Protein AF-A0A8E0RDF6-F1 (afdb_monomer_lite)

Structure (mmCIF, N/CA/C/O backbone):
data_AF-A0A8E0RDF6-F1
#
_entry.id   AF-A0A8E0RDF6-F1
#
loop_
_atom_site.group_PDB
_atom_site.id
_atom_site.type_symbol
_atom_site.label_atom_id
_atom_site.label_alt_id
_atom_site.label_comp_id
_atom_site.label_asym_id
_atom_site.label_entity_id
_atom_site.label_seq_id
_atom_site.pdbx_PDB_ins_code
_atom_site.Cartn_x
_atom_site.Cartn_y
_atom_site.Cartn_z
_atom_site.occupancy
_atom_site.B_iso_or_equiv
_atom_site.auth_seq_id
_atom_site.auth_comp_id
_atom_site.auth_asym_id
_atom_site.auth_atom_id
_atom_site.pdbx_PDB_model_num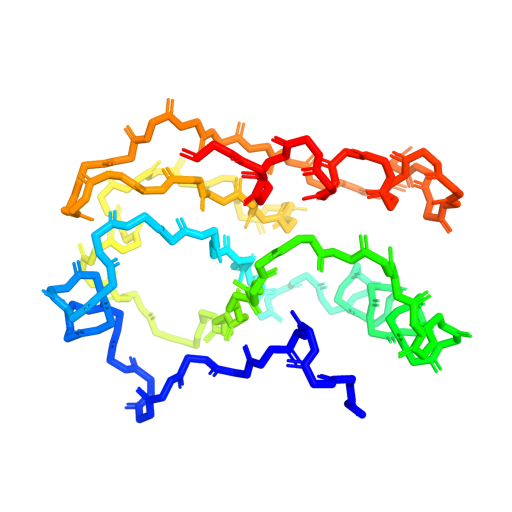
ATOM 1 N N . MET A 1 1 ? 14.635 -2.673 6.338 1.00 48.81 1 MET A N 1
ATOM 2 C CA . MET A 1 1 ? 13.238 -2.327 6.676 1.00 48.81 1 MET A CA 1
ATOM 3 C C . MET A 1 1 ? 13.249 -1.168 7.645 1.00 48.81 1 MET A C 1
ATOM 5 O O . MET A 1 1 ? 14.072 -1.165 8.551 1.00 48.81 1 MET A O 1
ATOM 9 N N . THR A 1 2 ? 12.404 -0.175 7.401 1.00 61.56 2 THR A N 1
ATOM 10 C CA . THR A 1 2 ? 12.228 0.977 8.289 1.00 61.56 2 THR A CA 1
ATOM 11 C C . THR A 1 2 ? 11.075 0.660 9.235 1.00 61.56 2 THR A C 1
ATOM 13 O O . THR A 1 2 ? 10.134 -0.020 8.831 1.00 61.56 2 THR A O 1
ATOM 16 N N . ASP A 1 3 ? 11.085 1.167 10.467 1.00 71.00 3 ASP A N 1
ATOM 17 C CA . ASP A 1 3 ? 9.962 0.947 11.399 1.00 71.00 3 ASP A CA 1
ATOM 18 C C . ASP A 1 3 ? 8.630 1.529 10.876 1.00 71.00 3 ASP A C 1
ATOM 20 O O . ASP A 1 3 ? 7.554 1.199 11.374 1.00 71.00 3 ASP A O 1
ATOM 24 N N . GLN A 1 4 ? 8.701 2.383 9.849 1.00 85.56 4 GLN A N 1
ATOM 25 C CA . GLN A 1 4 ? 7.579 3.097 9.247 1.00 85.56 4 GLN A CA 1
ATOM 26 C C . GLN A 1 4 ? 6.896 2.327 8.111 1.00 85.56 4 GLN A C 1
ATOM 28 O O . GLN A 1 4 ? 5.762 2.657 7.770 1.00 85.56 4 GLN A O 1
ATOM 33 N N . ILE A 1 5 ? 7.562 1.329 7.523 1.00 89.38 5 ILE A N 1
ATOM 34 C CA . ILE A 1 5 ? 6.990 0.462 6.490 1.00 89.38 5 ILE A CA 1
ATOM 35 C C . ILE A 1 5 ? 7.163 -0.985 6.926 1.00 89.38 5 ILE A C 1
ATOM 37 O O . ILE A 1 5 ? 8.271 -1.521 6.917 1.00 89.38 5 ILE A O 1
ATOM 41 N N . GLN A 1 6 ? 6.051 -1.615 7.289 1.00 91.44 6 GLN A N 1
ATOM 42 C CA . GLN A 1 6 ? 6.038 -2.958 7.857 1.00 91.44 6 GLN A CA 1
ATOM 43 C C . GLN A 1 6 ? 5.234 -3.918 6.980 1.00 91.44 6 GLN A C 1
ATOM 45 O O . GLN A 1 6 ? 4.267 -3.501 6.345 1.00 91.44 6 GLN A O 1
ATOM 50 N N . PRO A 1 7 ? 5.587 -5.210 6.930 1.00 92.38 7 PRO A N 1
ATOM 51 C CA . PRO A 1 7 ? 4.715 -6.199 6.311 1.00 92.38 7 PRO A CA 1
ATOM 52 C C . PRO A 1 7 ? 3.381 -6.287 7.068 1.00 92.38 7 PRO A C 1
ATOM 54 O O . PRO A 1 7 ? 3.327 -6.041 8.276 1.00 92.38 7 PRO A O 1
ATOM 57 N N . VAL A 1 8 ? 2.300 -6.660 6.376 1.00 92.94 8 VAL A N 1
ATOM 58 C CA . VAL A 1 8 ? 1.034 -7.001 7.044 1.00 92.94 8 VAL A CA 1
ATOM 59 C C . VAL A 1 8 ? 1.284 -8.134 8.051 1.00 92.94 8 VAL A C 1
ATOM 61 O O . VAL A 1 8 ? 1.776 -9.195 7.654 1.00 92.94 8 VAL A O 1
ATOM 64 N N . PRO A 1 9 ? 0.936 -7.955 9.340 1.00 91.06 9 PRO A N 1
ATOM 65 C CA . PRO A 1 9 ? 1.128 -8.989 10.350 1.00 91.06 9 PRO A CA 1
ATOM 66 C C . PRO A 1 9 ? 0.366 -10.267 9.997 1.00 91.06 9 PRO A C 1
ATOM 68 O O . PRO A 1 9 ? -0.834 -10.219 9.729 1.00 91.06 9 PRO A O 1
ATOM 71 N N . ASN A 1 10 ? 1.059 -11.409 10.015 1.00 89.81 10 ASN A N 1
ATOM 72 C CA . ASN A 1 10 ? 0.504 -12.729 9.681 1.00 89.81 10 ASN A CA 1
ATOM 73 C C . ASN A 1 10 ? -0.192 -12.802 8.308 1.00 89.81 10 ASN A C 1
ATOM 75 O O . ASN A 1 10 ? -1.011 -13.691 8.101 1.00 89.81 10 ASN A O 1
ATOM 79 N N . GLU A 1 11 ? 0.085 -11.852 7.405 1.00 88.12 11 GLU A N 1
ATOM 80 C CA . GLU A 1 11 ? -0.610 -11.707 6.118 1.00 88.12 11 GLU A CA 1
ATOM 81 C C . GLU A 1 11 ? -2.143 -11.521 6.242 1.00 88.12 11 GLU A C 1
ATOM 83 O O . GLU A 1 11 ? -2.869 -11.634 5.256 1.00 88.12 11 GLU A O 1
ATOM 88 N N . ASP A 1 12 ? -2.652 -11.176 7.433 1.00 90.81 12 ASP A N 1
ATOM 89 C CA . ASP A 1 12 ? -4.086 -11.040 7.708 1.00 90.81 12 ASP A CA 1
ATOM 90 C C . ASP A 1 12 ? -4.543 -9.577 7.621 1.00 90.81 12 ASP A C 1
ATOM 92 O O . ASP A 1 12 ? -4.586 -8.827 8.603 1.00 90.81 12 ASP A O 1
ATOM 96 N N . ILE A 1 13 ? -4.926 -9.169 6.409 1.00 92.19 13 ILE A N 1
ATOM 97 C CA . ILE A 1 13 ? -5.449 -7.822 6.145 1.00 92.19 13 ILE A CA 1
ATOM 98 C C . ILE A 1 13 ? -6.725 -7.566 6.949 1.00 92.19 13 ILE A C 1
ATOM 100 O O . ILE A 1 13 ? -6.925 -6.466 7.459 1.00 92.19 13 ILE A O 1
ATOM 104 N N . LYS A 1 14 ? -7.601 -8.564 7.097 1.00 91.88 14 LYS A N 1
ATOM 105 C CA . LYS A 1 14 ? -8.878 -8.374 7.791 1.00 91.88 14 LYS A CA 1
ATOM 106 C C . LYS A 1 14 ? -8.649 -8.057 9.268 1.00 91.88 14 LYS A C 1
ATOM 108 O O . LYS A 1 14 ? -9.273 -7.134 9.791 1.00 91.88 14 LYS A O 1
ATOM 113 N N . GLN A 1 15 ? -7.758 -8.794 9.925 1.00 93.25 15 GLN A N 1
ATOM 114 C CA . GLN A 1 15 ? -7.403 -8.552 11.320 1.00 93.25 15 GLN A CA 1
ATOM 115 C C . GLN A 1 15 ? -6.661 -7.222 11.493 1.00 93.25 15 GLN A C 1
ATOM 117 O O . GLN A 1 15 ? -6.916 -6.497 12.459 1.00 93.25 15 GLN A O 1
ATOM 122 N N . LEU A 1 16 ? -5.787 -6.864 10.547 1.00 94.00 16 LEU A N 1
ATOM 123 C CA . LEU A 1 16 ? -5.118 -5.565 10.546 1.00 94.00 16 LEU A CA 1
ATOM 124 C C . LEU A 1 16 ? -6.144 -4.425 10.517 1.00 94.00 16 LEU A C 1
ATOM 126 O O . LEU A 1 16 ? -6.136 -3.582 11.405 1.00 94.00 16 LEU A O 1
ATOM 130 N N . LEU A 1 17 ? -7.082 -4.451 9.569 1.00 93.25 17 LEU A N 1
ATOM 131 C CA . LEU A 1 17 ? -8.116 -3.420 9.430 1.00 93.25 17 LEU A CA 1
ATOM 132 C C . LEU A 1 17 ? -9.093 -3.369 10.617 1.00 93.25 17 LEU A C 1
ATOM 134 O O . LEU A 1 17 ? -9.674 -2.324 10.902 1.00 93.25 17 LEU A O 1
ATOM 138 N N . ALA A 1 18 ? -9.288 -4.488 11.321 1.00 92.00 18 ALA A N 1
ATOM 139 C CA . ALA A 1 18 ? -10.106 -4.536 12.532 1.00 92.00 18 ALA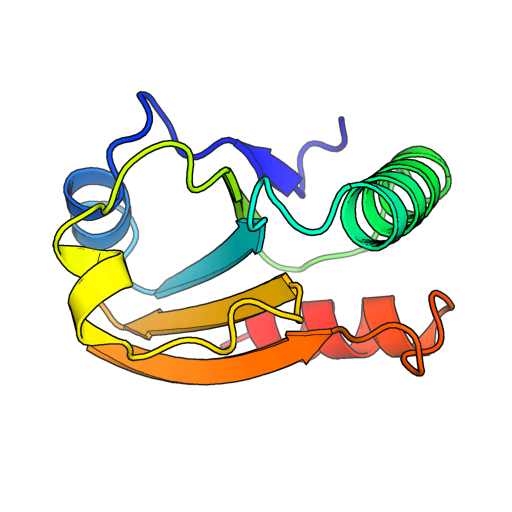 A CA 1
ATOM 140 C C . ALA A 1 18 ? -9.400 -3.923 13.756 1.00 92.00 18 ALA A C 1
ATOM 142 O O . ALA A 1 18 ? -10.055 -3.331 14.612 1.00 92.00 18 ALA A O 1
ATOM 143 N N . THR A 1 19 ? -8.076 -4.074 13.853 1.00 92.44 19 THR A N 1
ATOM 144 C CA . THR A 1 19 ? -7.272 -3.576 14.986 1.00 92.44 19 THR A CA 1
ATOM 145 C C . THR A 1 19 ? -6.749 -2.160 14.761 1.00 92.44 19 THR A C 1
ATOM 147 O O . THR A 1 19 ? -6.539 -1.417 15.718 1.00 92.44 19 THR A O 1
ATOM 150 N N . GLN A 1 20 ? -6.578 -1.769 13.501 1.00 91.31 20 GLN A N 1
ATOM 151 C CA . GLN A 1 20 ? -6.145 -0.451 13.071 1.00 91.31 20 GLN A CA 1
ATOM 152 C C . GLN A 1 20 ? -7.158 0.096 12.064 1.00 91.31 20 GLN A C 1
ATOM 154 O O . GLN A 1 20 ? -7.030 -0.126 10.866 1.00 91.31 20 GLN A O 1
ATOM 159 N N . PRO A 1 21 ? -8.190 0.818 12.526 1.00 84.19 21 PRO A N 1
ATOM 160 C CA . PRO A 1 21 ? -9.243 1.282 11.633 1.00 84.19 21 PRO A CA 1
ATOM 161 C C . PRO A 1 21 ? -8.726 2.287 10.599 1.00 84.19 21 PRO A C 1
ATOM 163 O O . PRO A 1 21 ? -9.297 2.386 9.529 1.00 84.19 21 PRO A O 1
ATOM 166 N N . LYS A 1 22 ? -7.631 3.007 10.861 1.00 91.88 22 LYS A N 1
ATOM 167 C CA . LYS A 1 22 ? -7.016 3.919 9.888 1.00 91.88 22 LYS A CA 1
ATOM 168 C C . LYS A 1 22 ? -5.702 3.342 9.391 1.00 91.88 22 LYS A C 1
ATOM 170 O O . LYS A 1 22 ? -4.662 3.557 10.014 1.00 91.88 22 LYS A O 1
ATOM 175 N N . THR A 1 23 ? -5.757 2.629 8.272 1.00 94.12 23 THR A N 1
ATOM 176 C CA . THR A 1 23 ? -4.602 1.915 7.718 1.00 94.12 23 THR A CA 1
ATOM 177 C C . THR A 1 23 ? -4.327 2.345 6.287 1.00 94.12 23 THR A C 1
ATOM 179 O O . THR A 1 23 ? -5.222 2.389 5.450 1.00 94.12 23 THR A O 1
ATOM 182 N N . THR A 1 24 ? -3.058 2.620 5.989 1.00 95.25 24 THR A N 1
ATOM 183 C CA . THR A 1 24 ? -2.568 2.712 4.610 1.00 95.25 24 THR A CA 1
ATOM 184 C C . THR A 1 24 ? -1.857 1.412 4.262 1.00 95.25 24 THR A C 1
ATOM 186 O O . THR A 1 24 ? -0.939 1.003 4.974 1.00 95.25 24 THR A O 1
ATOM 189 N N . LEU A 1 25 ? -2.284 0.773 3.177 1.00 94.94 25 LEU A N 1
ATOM 190 C CA . LEU A 1 25 ? -1.766 -0.501 2.699 1.00 94.94 25 LEU A CA 1
ATOM 191 C C . LEU A 1 25 ? -1.165 -0.337 1.302 1.00 94.94 25 LEU A C 1
ATOM 193 O O . LEU A 1 25 ? -1.842 0.104 0.381 1.00 94.94 25 LEU A O 1
ATOM 197 N N . ILE A 1 26 ? 0.091 -0.720 1.128 1.00 94.81 26 ILE A N 1
ATOM 198 C CA . ILE A 1 26 ? 0.766 -0.847 -0.161 1.00 94.81 26 ILE A CA 1
ATOM 199 C C . ILE A 1 26 ? 0.627 -2.293 -0.614 1.00 94.81 26 ILE A C 1
ATOM 201 O O . ILE A 1 26 ? 1.034 -3.213 0.086 1.00 94.81 26 ILE A O 1
ATOM 205 N N . ILE A 1 27 ? 0.068 -2.489 -1.796 1.00 94.12 27 ILE A N 1
ATOM 206 C CA . ILE A 1 27 ? -0.213 -3.795 -2.374 1.00 94.12 27 ILE A CA 1
ATOM 207 C C . ILE A 1 27 ? 0.729 -3.987 -3.555 1.00 94.12 27 ILE A C 1
ATOM 209 O O . ILE A 1 27 ? 0.629 -3.297 -4.576 1.00 94.12 27 ILE A O 1
ATOM 213 N N . LEU A 1 28 ? 1.658 -4.923 -3.386 1.00 92.88 28 LEU A N 1
ATOM 214 C CA . LEU A 1 28 ? 2.618 -5.326 -4.399 1.00 92.88 28 LEU A CA 1
ATOM 215 C C . LEU A 1 28 ? 2.036 -6.497 -5.183 1.00 92.88 28 LEU A C 1
ATOM 217 O O . LEU A 1 28 ? 1.828 -7.579 -4.634 1.00 92.88 28 LEU A O 1
ATOM 221 N N . ASN A 1 29 ? 1.801 -6.301 -6.477 1.00 88.12 29 ASN A N 1
ATOM 222 C CA . ASN A 1 29 ? 1.462 -7.412 -7.355 1.00 88.12 29 ASN A CA 1
ATOM 223 C C . ASN A 1 29 ? 2.744 -8.165 -7.726 1.00 88.12 29 ASN A C 1
ATOM 225 O O . ASN A 1 29 ? 3.686 -7.571 -8.254 1.00 88.12 29 ASN A O 1
ATOM 229 N N . VAL A 1 30 ? 2.778 -9.474 -7.487 1.00 86.19 30 VAL A N 1
ATOM 230 C CA . VAL A 1 30 ? 3.953 -10.326 -7.740 1.00 86.19 30 VAL A CA 1
ATOM 231 C C . VAL A 1 30 ? 4.384 -10.382 -9.204 1.00 86.19 30 VAL A C 1
ATOM 233 O O . VAL A 1 30 ? 5.543 -10.663 -9.491 1.00 86.19 30 VAL A O 1
ATOM 236 N N . GLN A 1 31 ? 3.480 -10.069 -10.130 1.00 85.75 31 GLN A N 1
ATOM 237 C CA . GLN A 1 31 ? 3.767 -10.009 -11.562 1.00 85.75 31 GLN A CA 1
ATOM 238 C C . GLN A 1 31 ? 4.557 -8.742 -11.942 1.00 85.75 31 GLN A C 1
ATOM 240 O O . GLN A 1 31 ? 5.243 -8.735 -12.962 1.00 85.75 31 GLN A O 1
ATOM 245 N N . ASN A 1 32 ? 4.539 -7.694 -11.108 1.00 88.25 32 ASN A N 1
ATOM 246 C CA . ASN A 1 32 ? 5.218 -6.416 -11.360 1.00 88.25 32 ASN A CA 1
ATOM 247 C C . ASN A 1 32 ? 6.651 -6.384 -10.809 1.00 88.25 32 ASN A C 1
ATOM 249 O O . ASN A 1 32 ? 7.046 -5.421 -10.151 1.00 88.25 32 ASN A O 1
ATOM 253 N N . THR A 1 33 ? 7.447 -7.419 -11.087 1.00 89.12 33 THR A N 1
ATOM 254 C CA . THR A 1 33 ? 8.795 -7.613 -10.514 1.00 89.12 33 THR A CA 1
ATOM 255 C C . THR A 1 33 ? 9.674 -6.365 -10.610 1.00 89.12 33 THR A C 1
ATOM 257 O O . THR A 1 33 ? 10.128 -5.857 -9.591 1.00 89.12 33 THR A O 1
ATOM 260 N N . ARG A 1 34 ? 9.813 -5.780 -11.806 1.00 90.88 34 ARG A N 1
ATOM 261 C CA . ARG A 1 34 ? 10.647 -4.586 -12.033 1.00 90.88 34 ARG A CA 1
ATOM 262 C C . ARG A 1 34 ? 10.195 -3.361 -11.230 1.00 90.88 34 ARG A C 1
ATOM 264 O O . ARG A 1 34 ? 11.021 -2.562 -10.793 1.00 90.88 34 ARG A O 1
ATOM 271 N N . LEU A 1 35 ? 8.885 -3.164 -11.083 1.00 91.88 35 LEU A N 1
ATOM 272 C CA . LEU A 1 35 ? 8.352 -2.025 -10.336 1.00 91.88 35 LEU A CA 1
ATOM 273 C C . LEU A 1 35 ? 8.506 -2.246 -8.826 1.00 91.88 35 LEU A C 1
ATOM 275 O O . LEU A 1 35 ? 8.870 -1.311 -8.116 1.00 91.88 35 LEU A O 1
ATOM 279 N N . ASN A 1 36 ? 8.296 -3.481 -8.363 1.00 92.00 36 ASN A N 1
ATOM 280 C CA . ASN A 1 36 ? 8.505 -3.878 -6.972 1.00 92.00 36 ASN A CA 1
ATOM 281 C C . ASN A 1 36 ? 9.977 -3.734 -6.567 1.00 92.00 36 ASN A C 1
ATOM 283 O O . ASN A 1 36 ? 10.253 -3.189 -5.507 1.00 92.00 36 ASN A O 1
ATOM 287 N N . GLU A 1 37 ? 10.918 -4.135 -7.426 1.00 91.69 37 GLU A N 1
ATOM 288 C CA . GLU A 1 37 ? 12.358 -3.939 -7.205 1.00 91.69 37 GLU A CA 1
ATOM 289 C C . GLU A 1 37 ? 12.717 -2.456 -7.076 1.00 91.69 37 GLU A C 1
ATOM 291 O O . GLU A 1 37 ? 13.444 -2.065 -6.164 1.00 91.69 37 GLU A O 1
ATOM 296 N N . LYS A 1 38 ? 12.179 -1.602 -7.958 1.00 91.62 38 LYS A N 1
ATOM 297 C CA . LYS A 1 38 ? 12.406 -0.151 -7.887 1.00 91.62 38 LYS A CA 1
ATOM 298 C C . LYS A 1 38 ? 11.848 0.443 -6.591 1.00 91.62 38 LYS A C 1
ATOM 300 O O . LYS A 1 38 ? 12.481 1.308 -5.989 1.00 91.62 38 LYS A O 1
ATOM 305 N N . PHE A 1 39 ? 10.673 -0.016 -6.164 1.00 90.56 39 PHE A N 1
ATOM 306 C CA . PHE A 1 39 ? 10.076 0.393 -4.898 1.00 90.56 39 PHE A CA 1
ATOM 307 C C . PHE A 1 39 ? 10.917 -0.067 -3.701 1.00 90.56 39 PHE A C 1
ATOM 309 O O . PHE A 1 39 ? 11.222 0.749 -2.836 1.00 90.56 39 PHE A O 1
ATOM 316 N N . ASP A 1 40 ? 11.357 -1.324 -3.679 1.00 89.25 40 ASP A N 1
ATOM 317 C CA . ASP A 1 40 ? 12.203 -1.862 -2.612 1.00 89.25 40 ASP A CA 1
ATOM 318 C C . ASP A 1 40 ? 13.532 -1.098 -2.493 1.00 89.25 40 ASP A C 1
ATOM 320 O O . ASP A 1 40 ? 13.907 -0.661 -1.404 1.00 89.25 40 ASP A O 1
ATOM 324 N N . GLN A 1 41 ? 14.198 -0.821 -3.620 1.00 90.19 41 GLN A N 1
ATOM 325 C CA . GLN A 1 41 ? 15.402 0.016 -3.648 1.00 90.19 41 GLN A CA 1
ATOM 326 C C . GLN A 1 41 ? 15.147 1.404 -3.052 1.00 90.19 41 GLN A C 1
ATOM 328 O O . GLN A 1 41 ? 15.931 1.875 -2.228 1.00 90.19 41 GLN A O 1
ATOM 333 N N . PHE A 1 42 ? 14.042 2.047 -3.433 1.00 89.00 42 PHE A N 1
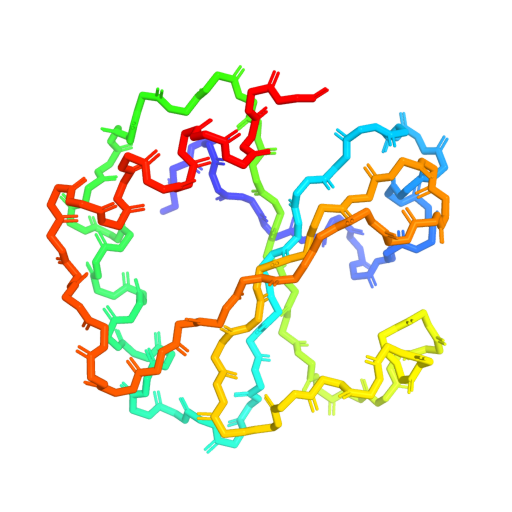ATOM 334 C CA . PHE A 1 42 ? 13.667 3.360 -2.918 1.00 89.00 42 PHE A CA 1
ATOM 335 C C . PHE A 1 42 ? 13.430 3.344 -1.399 1.00 89.00 42 PHE A C 1
ATOM 337 O O . PHE A 1 42 ? 13.953 4.210 -0.695 1.00 89.00 42 PHE A O 1
ATOM 344 N N . ILE A 1 43 ? 12.704 2.352 -0.872 1.00 86.75 43 ILE A N 1
ATOM 345 C CA . ILE A 1 43 ? 12.457 2.230 0.573 1.00 86.75 43 ILE A CA 1
ATOM 346 C C . ILE A 1 43 ? 13.751 1.941 1.340 1.00 86.75 43 ILE A C 1
ATOM 348 O O . ILE A 1 43 ? 13.985 2.532 2.393 1.00 86.75 43 ILE A O 1
ATOM 352 N N . ASN A 1 44 ? 14.626 1.085 0.809 1.00 83.94 44 ASN A N 1
ATOM 353 C CA . ASN A 1 44 ? 15.889 0.744 1.467 1.00 83.94 44 ASN A CA 1
ATOM 354 C C . ASN A 1 44 ? 16.902 1.902 1.465 1.00 83.94 44 ASN A C 1
ATOM 356 O O . ASN A 1 44 ? 17.692 2.021 2.402 1.00 83.94 44 ASN A O 1
ATOM 360 N N . GLN A 1 45 ? 16.862 2.781 0.459 1.00 85.38 45 GLN A N 1
ATOM 361 C CA . GLN A 1 45 ? 17.680 3.999 0.417 1.00 85.38 45 GLN A CA 1
ATOM 362 C C . GLN A 1 45 ? 17.167 5.094 1.364 1.00 85.38 45 GLN A C 1
ATOM 364 O O . GLN A 1 45 ? 17.958 5.895 1.860 1.00 85.38 45 GLN A O 1
ATOM 369 N N . ASN A 1 46 ? 15.865 5.120 1.655 1.00 80.81 46 ASN A N 1
ATOM 370 C CA . ASN A 1 46 ? 15.229 6.142 2.485 1.00 80.81 46 ASN A CA 1
ATOM 371 C C . ASN A 1 46 ? 14.833 5.572 3.854 1.00 80.81 46 ASN A C 1
ATOM 373 O O . ASN A 1 46 ? 13.658 5.339 4.135 1.00 80.81 46 ASN A O 1
ATOM 377 N N . GLN A 1 47 ? 15.824 5.365 4.730 1.00 72.00 47 GLN A N 1
ATOM 378 C CA . GLN A 1 47 ? 15.616 4.710 6.031 1.00 72.00 47 GLN A CA 1
ATOM 379 C C . GLN A 1 47 ? 14.664 5.456 6.983 1.00 72.00 47 GLN A C 1
ATOM 381 O O . GLN A 1 47 ? 14.037 4.827 7.833 1.00 72.00 47 GLN A O 1
ATOM 386 N N . ASN A 1 48 ? 14.532 6.777 6.842 1.00 83.75 48 ASN A N 1
ATOM 387 C CA . ASN A 1 48 ? 13.542 7.571 7.561 1.00 83.75 48 ASN A CA 1
ATOM 388 C C . ASN A 1 48 ? 12.742 8.408 6.565 1.00 83.75 48 ASN A C 1
ATOM 390 O O . ASN A 1 48 ? 13.214 9.416 6.043 1.00 83.75 48 ASN A O 1
ATOM 394 N N . LEU A 1 49 ? 11.507 7.986 6.330 1.00 83.69 49 LEU A N 1
ATOM 395 C CA . LEU A 1 49 ? 10.576 8.646 5.426 1.00 83.69 49 LEU A CA 1
ATOM 396 C C . LEU A 1 49 ? 9.812 9.775 6.125 1.00 83.69 49 LEU A C 1
ATOM 398 O O . LEU A 1 49 ? 9.096 10.524 5.466 1.00 83.69 49 LEU A O 1
ATOM 402 N N . GLY A 1 50 ? 9.939 9.924 7.449 1.00 85.88 50 GLY A N 1
ATOM 403 C CA . GLY A 1 50 ? 9.177 10.896 8.236 1.00 85.88 50 GLY A CA 1
ATOM 404 C C . GLY A 1 50 ? 7.664 10.683 8.132 1.00 85.88 50 GLY A C 1
ATOM 405 O O . GLY A 1 50 ? 6.913 11.658 8.100 1.00 85.88 50 GLY A O 1
ATOM 406 N N . LEU A 1 51 ? 7.228 9.428 7.990 1.00 87.81 51 LEU A N 1
ATOM 407 C CA . LEU A 1 51 ? 5.815 9.075 7.912 1.00 87.81 51 LEU A CA 1
ATOM 408 C C . LEU A 1 51 ? 5.168 9.233 9.298 1.00 87.81 51 LEU A C 1
ATOM 410 O O . LEU A 1 51 ? 5.720 8.726 10.278 1.00 87.81 51 LEU A O 1
ATOM 414 N N . PRO A 1 52 ? 4.014 9.917 9.399 1.00 86.12 52 PRO A N 1
ATOM 415 C CA . PRO A 1 52 ? 3.314 10.134 10.667 1.00 86.12 52 PRO A CA 1
ATOM 416 C C . PRO A 1 52 ? 2.701 8.857 11.255 1.00 86.12 52 PRO A C 1
ATOM 418 O O . PRO A 1 52 ? 2.460 8.799 12.458 1.00 86.12 52 PRO A O 1
ATOM 421 N N . LYS A 1 53 ? 2.430 7.849 10.419 1.00 87.81 53 LYS A N 1
ATOM 422 C CA . LYS A 1 53 ? 1.903 6.540 10.819 1.00 87.81 53 LYS A CA 1
ATOM 423 C C . LYS A 1 53 ? 2.611 5.433 10.049 1.00 87.81 53 LYS A C 1
ATOM 425 O O . LYS A 1 53 ? 3.102 5.663 8.942 1.00 87.81 53 LYS A O 1
ATOM 430 N N . THR A 1 54 ? 2.617 4.235 10.624 1.00 91.06 54 THR A N 1
ATOM 431 C CA . THR A 1 54 ? 3.095 3.029 9.948 1.00 91.06 54 THR A CA 1
ATOM 432 C C . THR A 1 54 ? 2.245 2.747 8.712 1.00 91.06 54 THR A C 1
ATOM 434 O O . THR A 1 54 ? 1.014 2.767 8.765 1.00 91.06 54 THR A O 1
ATOM 437 N N . ILE A 1 55 ? 2.913 2.483 7.595 1.00 93.06 55 ILE A N 1
ATOM 438 C CA . ILE A 1 55 ? 2.301 1.985 6.369 1.00 93.06 55 ILE A CA 1
ATOM 439 C C . ILE A 1 55 ? 2.559 0.483 6.294 1.00 93.06 55 ILE A C 1
ATOM 441 O O . ILE A 1 55 ? 3.668 0.021 6.569 1.00 93.06 55 ILE A O 1
ATOM 445 N N . TYR A 1 56 ? 1.540 -0.274 5.907 1.00 94.19 56 TYR A N 1
ATOM 446 C CA . TYR A 1 56 ? 1.645 -1.720 5.770 1.00 94.19 56 TYR A CA 1
ATOM 447 C C . TYR A 1 56 ? 1.902 -2.113 4.323 1.00 94.19 56 TYR A C 1
ATOM 449 O O . TYR A 1 56 ? 1.391 -1.470 3.412 1.00 94.19 56 TYR A O 1
ATOM 457 N N . VAL A 1 57 ? 2.672 -3.173 4.097 1.00 93.94 57 VAL A N 1
ATOM 458 C CA . VAL A 1 57 ? 2.944 -3.735 2.772 1.00 93.94 57 VAL A CA 1
ATOM 459 C C . VAL A 1 57 ? 2.402 -5.153 2.712 1.00 93.94 57 VAL A C 1
ATOM 461 O O . VAL A 1 57 ? 2.689 -5.976 3.580 1.00 93.94 57 VAL A O 1
ATOM 464 N N . PHE A 1 58 ? 1.634 -5.441 1.671 1.00 93.25 58 PHE A N 1
ATOM 465 C CA . PHE A 1 58 ? 1.120 -6.764 1.362 1.00 93.25 58 PHE A CA 1
ATOM 466 C C . PHE A 1 58 ? 1.565 -7.170 -0.034 1.00 93.25 58 PHE A C 1
ATOM 468 O O . PHE A 1 58 ? 1.357 -6.436 -1.001 1.00 93.25 58 PHE A O 1
ATOM 475 N N . GLN A 1 59 ? 2.166 -8.348 -0.144 1.00 89.75 59 GLN A N 1
ATOM 476 C CA . GLN A 1 59 ? 2.499 -8.937 -1.428 1.00 89.75 59 GLN A CA 1
ATOM 477 C C . GLN A 1 59 ? 1.373 -9.884 -1.836 1.00 89.75 59 GLN A C 1
ATOM 479 O O . GLN A 1 59 ? 1.151 -10.912 -1.202 1.00 89.75 59 GLN A O 1
ATOM 484 N N . GLU A 1 60 ? 0.647 -9.535 -2.897 1.00 83.56 60 GLU A N 1
ATOM 485 C CA . GLU A 1 60 ? -0.486 -10.328 -3.371 1.00 83.56 60 GLU A CA 1
ATOM 486 C C . GLU A 1 60 ? 0.018 -11.581 -4.104 1.00 83.56 60 GLU A C 1
ATOM 488 O O . GLU A 1 60 ? 0.207 -11.578 -5.320 1.00 83.56 60 GLU A O 1
ATOM 493 N N . LEU A 1 61 ? 0.265 -12.654 -3.345 1.00 75.88 61 LEU A N 1
ATOM 494 C CA . LEU A 1 61 ? 0.597 -13.986 -3.871 1.00 75.88 61 LEU A CA 1
ATOM 495 C C . LEU A 1 61 ? -0.659 -14.755 -4.308 1.00 75.88 61 LEU A C 1
ATOM 497 O O . LEU A 1 61 ? -0.659 -15.418 -5.344 1.00 75.88 61 LEU A O 1
ATOM 501 N N . TYR A 1 62 ? -1.737 -14.633 -3.531 1.00 66.50 62 TYR A N 1
ATOM 502 C CA . TYR A 1 62 ? -3.047 -15.230 -3.787 1.00 66.50 62 TYR A CA 1
ATOM 503 C C . TYR A 1 62 ? -4.124 -14.146 -3.703 1.00 66.50 62 TYR A C 1
ATOM 505 O O . TYR A 1 62 ? -3.931 -13.142 -3.020 1.00 66.50 62 TYR A O 1
ATOM 513 N N . HIS A 1 63 ? -5.258 -14.347 -4.380 1.00 67.94 63 HIS A N 1
ATOM 514 C CA . HIS A 1 63 ? -6.387 -13.412 -4.342 1.00 67.94 63 HIS A CA 1
ATOM 515 C C . HIS A 1 63 ? -7.007 -13.354 -2.942 1.00 67.94 63 HIS A C 1
ATOM 517 O O . HIS A 1 63 ? -7.970 -14.064 -2.637 1.00 67.94 63 HIS A O 1
ATOM 523 N N . ASP A 1 64 ? -6.448 -12.499 -2.087 1.00 84.56 64 ASP A N 1
ATOM 524 C CA . ASP A 1 64 ? -7.053 -12.136 -0.815 1.00 84.56 64 ASP A CA 1
ATOM 525 C C . ASP A 1 64 ? -8.449 -11.550 -1.071 1.00 84.56 64 ASP A C 1
ATOM 527 O O . ASP A 1 64 ? -8.655 -10.747 -1.982 1.00 84.56 64 ASP A O 1
ATOM 531 N N . LYS A 1 65 ? -9.442 -11.963 -0.278 1.00 82.81 65 LYS A N 1
ATOM 532 C CA . LYS A 1 65 ? -10.847 -11.593 -0.520 1.00 82.81 65 LYS A CA 1
ATOM 533 C C . LYS A 1 65 ? -11.127 -10.110 -0.284 1.00 82.81 65 LYS A C 1
ATOM 535 O O . LYS A 1 65 ? -12.108 -9.605 -0.830 1.00 82.81 65 LYS A O 1
ATOM 540 N N . VAL A 1 66 ? -10.345 -9.437 0.561 1.00 86.31 66 VAL A N 1
ATOM 541 C CA . VAL A 1 66 ? -10.447 -7.989 0.771 1.00 86.31 66 VAL A CA 1
ATOM 542 C C . VAL A 1 66 ? -9.888 -7.284 -0.457 1.00 86.31 66 VAL A C 1
ATOM 544 O O . VAL A 1 66 ? -10.580 -6.450 -1.036 1.00 86.31 66 VAL A O 1
ATOM 547 N N . ILE A 1 67 ? -8.700 -7.686 -0.913 1.00 87.88 67 ILE A N 1
ATOM 548 C CA . ILE A 1 67 ? -8.028 -7.072 -2.065 1.00 87.88 67 ILE A CA 1
ATOM 549 C C . ILE A 1 67 ? -8.765 -7.331 -3.381 1.00 87.88 67 ILE A C 1
ATOM 551 O O . ILE A 1 67 ? -8.969 -6.408 -4.169 1.00 87.88 67 ILE A O 1
ATOM 555 N N . ALA A 1 68 ? -9.254 -8.552 -3.599 1.00 85.75 68 ALA A N 1
ATOM 556 C CA . ALA A 1 68 ? -9.950 -8.941 -4.824 1.00 85.75 68 ALA A CA 1
ATOM 557 C C . ALA A 1 68 ? -11.208 -8.098 -5.100 1.00 85.75 68 ALA A C 1
ATOM 559 O O . ALA A 1 68 ? -11.573 -7.896 -6.255 1.00 85.75 68 ALA A O 1
ATOM 560 N N . LYS A 1 69 ? -11.863 -7.570 -4.057 1.00 88.06 69 LYS A N 1
ATOM 561 C CA . LYS A 1 69 ? -13.049 -6.706 -4.198 1.00 88.06 69 LYS A CA 1
ATOM 562 C C . LYS A 1 69 ? -12.726 -5.294 -4.687 1.00 88.06 69 LYS A C 1
ATOM 564 O O . LYS A 1 69 ? -13.639 -4.582 -5.091 1.00 88.06 69 LYS A O 1
ATOM 569 N N . LEU A 1 70 ? -11.461 -4.883 -4.631 1.00 88.62 70 LEU A N 1
ATOM 570 C CA . LEU A 1 70 ? -11.035 -3.519 -4.943 1.00 88.62 70 LEU A CA 1
ATOM 571 C C . LEU A 1 70 ? -10.757 -3.298 -6.436 1.00 88.62 70 LEU A C 1
ATOM 573 O O . LEU A 1 70 ? -10.529 -2.158 -6.826 1.00 88.62 70 LEU A O 1
ATOM 577 N N . ASN A 1 71 ? -10.778 -4.355 -7.263 1.00 86.50 71 ASN A N 1
ATOM 578 C CA . ASN A 1 71 ? -10.512 -4.290 -8.709 1.00 86.50 71 ASN A CA 1
ATOM 579 C C . ASN A 1 71 ? -9.255 -3.465 -9.052 1.00 86.50 71 ASN A C 1
ATOM 581 O O . ASN A 1 71 ? -9.280 -2.590 -9.917 1.00 86.50 71 ASN A O 1
ATOM 585 N N . LEU A 1 72 ? -8.161 -3.728 -8.334 1.00 89.81 72 LEU A N 1
ATOM 586 C CA . LEU A 1 72 ? -6.917 -2.973 -8.460 1.00 89.81 72 LEU A CA 1
ATOM 587 C C . LEU A 1 72 ? -6.241 -3.190 -9.817 1.00 89.81 72 LEU A C 1
ATOM 589 O O . LEU A 1 72 ? -6.318 -4.272 -10.407 1.00 89.81 72 LEU A O 1
ATOM 593 N N . ASP A 1 73 ? -5.514 -2.171 -10.276 1.00 89.38 73 ASP A N 1
ATOM 594 C CA . ASP A 1 73 ? -4.686 -2.282 -11.474 1.00 89.38 73 ASP A CA 1
ATOM 595 C C . ASP A 1 73 ? -3.505 -3.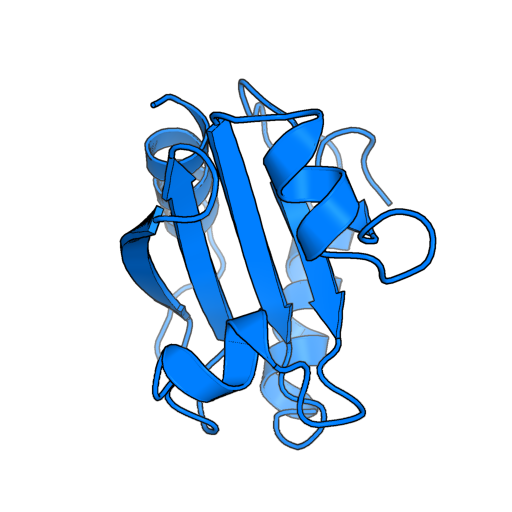211 -11.191 1.00 89.38 73 ASP A C 1
ATOM 597 O O . ASP A 1 73 ? -2.605 -2.897 -10.408 1.00 89.38 73 ASP A O 1
ATOM 601 N N . LYS A 1 74 ? -3.510 -4.364 -11.859 1.00 86.88 74 LYS A N 1
ATOM 602 C CA . LYS A 1 74 ? -2.482 -5.395 -11.718 1.00 86.88 74 LYS A CA 1
ATOM 603 C C . LYS A 1 74 ? -1.135 -4.992 -12.309 1.00 86.88 74 LYS A C 1
ATOM 605 O O . LYS A 1 74 ? -0.162 -5.676 -12.036 1.00 86.88 74 LYS A O 1
ATOM 610 N N . THR A 1 75 ? -1.054 -3.904 -13.073 1.00 89.06 75 THR A N 1
ATOM 611 C CA . THR A 1 75 ? 0.188 -3.376 -13.666 1.00 89.06 75 THR A CA 1
ATOM 612 C C . THR A 1 75 ? 0.860 -2.292 -12.811 1.00 89.06 75 THR A C 1
ATOM 614 O O . THR A 1 75 ? 1.960 -1.833 -13.130 1.00 89.06 75 THR A O 1
ATOM 617 N N . ALA A 1 76 ? 0.222 -1.905 -11.702 1.00 92.31 76 ALA A N 1
ATOM 618 C CA . ALA A 1 76 ? 0.701 -0.904 -10.757 1.00 92.31 76 ALA A CA 1
ATOM 619 C C . ALA A 1 76 ? 1.012 -1.513 -9.377 1.00 92.31 76 ALA A C 1
ATOM 621 O O . ALA A 1 76 ? 0.565 -2.609 -9.031 1.00 92.31 76 ALA A O 1
ATOM 622 N N . ILE A 1 77 ? 1.760 -0.770 -8.560 1.00 94.06 77 ILE A N 1
ATOM 623 C CA . ILE A 1 77 ? 1.721 -0.920 -7.101 1.00 94.06 77 ILE A CA 1
ATOM 624 C C . ILE A 1 77 ? 0.579 -0.033 -6.606 1.00 94.06 77 ILE A C 1
ATOM 626 O O . ILE A 1 77 ? 0.531 1.156 -6.926 1.00 94.06 77 ILE A O 1
ATOM 630 N N . ASN A 1 78 ? -0.342 -0.596 -5.831 1.00 94.12 78 ASN A N 1
ATOM 631 C CA . ASN A 1 78 ? -1.531 0.124 -5.380 1.00 94.12 78 ASN A CA 1
ATOM 632 C C . ASN A 1 78 ? -1.381 0.488 -3.904 1.00 94.12 78 ASN A C 1
ATOM 634 O O . ASN A 1 78 ? -1.146 -0.380 -3.075 1.00 94.12 78 ASN A O 1
ATOM 638 N N . VAL A 1 79 ? -1.535 1.763 -3.568 1.00 94.94 79 VAL A N 1
ATOM 639 C CA . VAL A 1 79 ? -1.561 2.261 -2.192 1.00 94.94 79 VAL A CA 1
ATOM 640 C C . VAL A 1 79 ? -3.005 2.578 -1.840 1.00 94.94 79 VAL A C 1
ATOM 642 O O . VAL A 1 79 ? -3.611 3.459 -2.444 1.00 94.94 79 VAL A O 1
ATOM 645 N N . VAL A 1 80 ? -3.568 1.854 -0.882 1.00 94.62 80 VAL A N 1
ATOM 646 C CA . VAL A 1 80 ? -4.974 1.948 -0.495 1.00 94.62 80 VAL A CA 1
ATOM 647 C C . VAL A 1 80 ? -5.077 2.486 0.924 1.00 94.62 80 VAL A C 1
ATOM 649 O O . VAL A 1 80 ? -4.463 1.950 1.844 1.00 94.62 80 VAL A O 1
ATOM 652 N N . GLN A 1 81 ? -5.865 3.541 1.108 1.00 94.75 81 GLN A N 1
ATOM 653 C CA . GLN A 1 81 ? -6.272 4.007 2.430 1.00 94.75 81 GLN A CA 1
ATOM 654 C C . GLN A 1 81 ? -7.565 3.311 2.836 1.00 94.75 81 GLN A C 1
ATOM 656 O O . GLN A 1 81 ? -8.513 3.267 2.053 1.00 94.75 81 GLN A O 1
ATOM 661 N N . PHE A 1 82 ? -7.620 2.835 4.070 1.00 93.62 82 PHE A N 1
ATOM 662 C CA . PHE A 1 82 ? -8.796 2.224 4.665 1.00 93.62 82 PHE A CA 1
ATOM 663 C C . PHE A 1 82 ? -9.278 3.016 5.880 1.00 93.62 82 PHE A C 1
ATOM 665 O O . PHE A 1 82 ? -8.468 3.500 6.673 1.00 93.62 82 PHE A O 1
ATOM 672 N N . ASP A 1 83 ? -10.604 3.091 6.010 1.00 92.69 83 ASP A N 1
ATOM 673 C CA . ASP A 1 83 ? -11.312 3.388 7.256 1.00 92.69 83 ASP A CA 1
ATOM 674 C C . ASP A 1 83 ? -12.153 2.157 7.642 1.00 92.69 83 ASP A C 1
ATOM 676 O O . ASP A 1 83 ? -13.124 1.789 6.965 1.00 92.69 83 ASP A O 1
ATOM 680 N N . GLY A 1 84 ? -11.697 1.436 8.663 1.00 90.25 84 GLY A N 1
ATOM 681 C CA . GLY A 1 84 ? -12.096 0.071 8.967 1.00 90.25 84 GLY A CA 1
ATOM 682 C C . GLY A 1 84 ? -11.896 -0.837 7.754 1.00 90.25 84 GLY A C 1
ATOM 683 O O . GLY A 1 84 ? -10.818 -0.923 7.178 1.00 90.25 84 GLY A O 1
ATOM 684 N N . SER A 1 85 ? -12.962 -1.517 7.330 1.00 88.88 85 SER A N 1
ATOM 685 C CA . SER A 1 85 ? -12.949 -2.364 6.125 1.00 88.88 85 SER A CA 1
ATOM 686 C C . SER A 1 85 ? -13.289 -1.616 4.829 1.00 88.88 85 SER A C 1
ATOM 688 O O . SER A 1 85 ? -13.431 -2.254 3.785 1.00 88.88 85 SER A O 1
ATOM 690 N N . THR A 1 86 ? -13.456 -0.291 4.878 1.00 91.19 86 THR A N 1
ATOM 691 C CA . THR A 1 86 ? -13.914 0.503 3.732 1.00 91.19 86 THR A CA 1
ATOM 692 C C . THR A 1 86 ? -12.737 1.217 3.068 1.00 91.19 86 THR A C 1
ATOM 694 O O . THR A 1 86 ? -12.093 2.039 3.726 1.00 91.19 86 THR A O 1
ATOM 697 N N . PRO A 1 87 ? -12.453 0.962 1.778 1.00 92.94 87 PRO A N 1
ATOM 698 C CA . PRO A 1 87 ? -11.435 1.707 1.047 1.00 92.94 87 PRO A CA 1
ATOM 699 C C . PRO A 1 87 ? -11.887 3.161 0.852 1.00 92.94 87 PRO A C 1
ATOM 701 O O . PRO A 1 87 ? -13.001 3.414 0.400 1.00 92.94 87 PRO A O 1
ATOM 704 N N . GLN A 1 88 ? -11.021 4.114 1.183 1.00 93.25 88 GLN A N 1
ATOM 705 C CA . GLN A 1 88 ? -11.283 5.553 1.066 1.00 93.25 88 GLN A CA 1
ATOM 706 C C . GLN A 1 88 ? -10.620 6.158 -0.171 1.00 93.25 88 GLN A C 1
ATOM 708 O O . GLN A 1 88 ? -11.211 6.985 -0.861 1.00 93.25 88 GLN A O 1
ATOM 713 N N . ALA A 1 89 ? -9.392 5.735 -0.468 1.00 91.94 89 ALA A N 1
ATOM 714 C CA . ALA A 1 89 ? -8.651 6.199 -1.631 1.00 91.94 89 ALA A CA 1
ATOM 715 C C . ALA A 1 89 ? -7.712 5.112 -2.140 1.00 91.94 89 ALA A C 1
ATOM 717 O O . ALA A 1 89 ? -7.200 4.303 -1.364 1.00 91.94 89 ALA A O 1
ATOM 718 N N . ILE A 1 90 ? -7.463 5.134 -3.447 1.00 93.31 90 ILE A N 1
ATOM 719 C CA . ILE A 1 90 ? -6.499 4.269 -4.119 1.00 93.31 90 ILE A CA 1
ATOM 720 C C . ILE A 1 90 ? -5.566 5.172 -4.916 1.00 93.31 90 ILE A C 1
ATOM 722 O O . ILE A 1 90 ? -6.008 5.965 -5.746 1.00 93.31 90 ILE A O 1
ATOM 726 N N . TYR A 1 91 ? -4.272 5.049 -4.657 1.00 92.75 91 TYR A N 1
ATOM 727 C CA . TYR A 1 91 ? -3.218 5.723 -5.394 1.00 92.75 91 TYR A CA 1
ATOM 728 C C . TYR A 1 91 ? -2.347 4.688 -6.098 1.00 92.75 91 TYR A C 1
ATOM 730 O O . TYR A 1 91 ? -1.946 3.692 -5.503 1.00 92.75 91 TYR A O 1
ATOM 738 N N . GLN A 1 92 ? -2.044 4.928 -7.368 1.00 93.69 92 GLN A N 1
ATOM 739 C CA .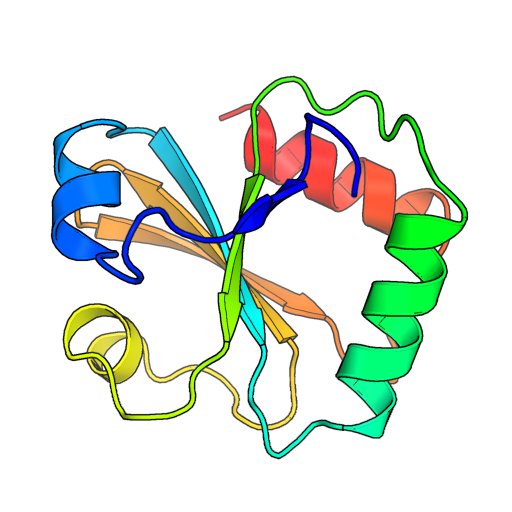 GLN A 1 92 ? -1.281 4.000 -8.191 1.00 93.69 92 GLN A CA 1
ATOM 740 C C . GLN A 1 92 ? 0.137 4.514 -8.395 1.00 93.69 92 GLN A C 1
ATOM 742 O O . GLN A 1 92 ? 0.362 5.614 -8.902 1.00 93.69 92 GLN A O 1
ATOM 747 N N . ILE A 1 93 ? 1.103 3.679 -8.040 1.00 91.69 93 ILE A N 1
ATOM 748 C CA . ILE A 1 93 ? 2.501 3.840 -8.409 1.00 91.69 93 ILE A CA 1
ATOM 749 C C . ILE A 1 93 ? 2.709 3.002 -9.668 1.00 91.69 93 ILE A C 1
ATOM 751 O O . ILE A 1 93 ? 2.449 1.802 -9.678 1.00 91.69 93 ILE A O 1
ATOM 755 N N . THR A 1 94 ? 3.178 3.633 -10.736 1.00 91.62 94 THR A N 1
ATOM 756 C CA . THR A 1 94 ? 3.414 2.995 -12.036 1.00 91.62 94 THR A CA 1
ATOM 757 C C . THR A 1 94 ? 4.876 3.158 -12.437 1.00 91.62 94 THR A C 1
ATOM 759 O O . THR A 1 94 ? 5.640 3.883 -11.798 1.00 91.62 94 THR A O 1
ATOM 762 N N . ALA A 1 95 ? 5.278 2.554 -13.557 1.00 86.38 95 ALA A N 1
ATOM 763 C CA . ALA A 1 95 ? 6.616 2.757 -14.116 1.00 86.38 95 ALA A CA 1
ATOM 764 C C . ALA A 1 95 ? 6.951 4.238 -14.404 1.00 86.38 95 ALA A C 1
ATOM 766 O O . ALA A 1 95 ? 8.128 4.600 -14.424 1.00 86.38 95 ALA A O 1
ATOM 767 N N . LYS A 1 96 ? 5.932 5.088 -14.610 1.00 86.62 96 LYS A N 1
ATOM 768 C CA . LYS A 1 96 ? 6.081 6.532 -14.851 1.00 86.62 96 LYS A CA 1
ATOM 769 C C . LYS A 1 96 ? 6.184 7.356 -13.566 1.00 86.62 96 LYS A C 1
ATOM 771 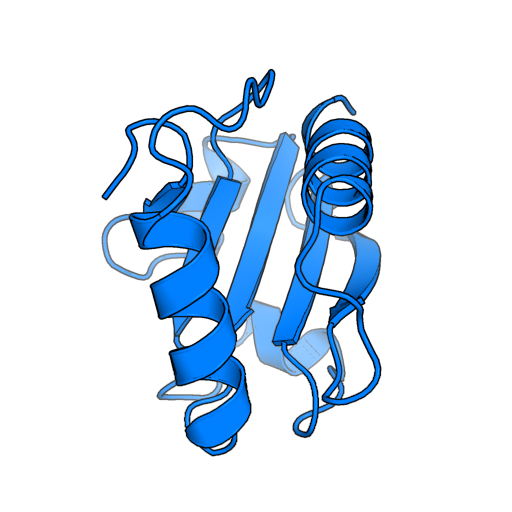O O . LYS A 1 96 ? 6.533 8.529 -13.641 1.00 86.62 96 LYS A O 1
ATOM 776 N N . THR A 1 97 ? 5.876 6.777 -12.406 1.00 85.00 97 THR A N 1
ATOM 777 C CA . THR A 1 97 ? 5.970 7.481 -11.124 1.00 85.00 97 THR A CA 1
ATOM 778 C C . THR A 1 97 ? 7.434 7.799 -10.814 1.00 85.00 97 THR A C 1
ATOM 780 O O . THR A 1 97 ? 8.316 6.941 -10.951 1.00 85.00 97 THR A O 1
ATOM 783 N N . ALA A 1 98 ? 7.696 9.041 -10.406 1.00 85.62 98 ALA A N 1
ATOM 784 C CA . ALA A 1 98 ? 8.996 9.459 -9.902 1.00 85.62 98 ALA A CA 1
ATOM 785 C C . ALA A 1 98 ? 9.176 8.927 -8.470 1.00 85.62 98 ALA A C 1
ATOM 787 O O . ALA A 1 98 ? 8.324 9.144 -7.614 1.00 85.62 98 ALA A O 1
ATOM 788 N N . PHE A 1 99 ? 10.256 8.181 -8.229 1.00 86.31 99 PHE A N 1
ATOM 789 C CA . PHE A 1 99 ? 10.591 7.607 -6.916 1.00 86.31 99 PHE A CA 1
ATOM 790 C C . PHE A 1 99 ? 11.563 8.541 -6.195 1.00 86.31 99 PHE A C 1
ATOM 792 O O . PHE A 1 99 ? 12.702 8.186 -5.908 1.00 86.31 99 PHE A O 1
ATOM 799 N N . ASP A 1 100 ? 11.126 9.777 -6.007 1.00 82.19 100 ASP A N 1
ATOM 800 C CA . ASP A 1 100 ? 11.881 10.850 -5.375 1.00 82.19 100 ASP A CA 1
ATOM 801 C C . ASP A 1 100 ? 11.121 11.371 -4.143 1.00 82.19 100 ASP A C 1
ATOM 803 O O . ASP A 1 100 ? 10.214 10.717 -3.613 1.00 82.19 100 ASP A O 1
ATOM 807 N N . GLN A 1 101 ? 11.485 12.566 -3.679 1.00 80.50 101 GLN A N 1
ATOM 808 C CA . GLN A 1 101 ? 10.823 13.238 -2.566 1.00 80.50 101 GLN A CA 1
ATOM 809 C C . GLN A 1 101 ? 9.300 13.362 -2.761 1.00 80.50 101 GLN A C 1
ATOM 811 O O . GLN A 1 101 ? 8.559 13.289 -1.781 1.00 80.50 101 GLN A O 1
ATOM 816 N N . SER A 1 102 ? 8.805 13.484 -3.998 1.00 83.44 102 SER A N 1
ATOM 817 C CA . SER A 1 102 ? 7.369 13.590 -4.269 1.00 83.44 102 SER A CA 1
ATOM 818 C C . SER A 1 102 ? 6.611 12.307 -3.926 1.00 83.44 102 SER A C 1
ATOM 820 O O . SER A 1 102 ? 5.482 12.382 -3.437 1.00 83.44 102 SER A O 1
ATOM 822 N N . LEU A 1 103 ? 7.222 11.127 -4.098 1.00 87.12 103 LEU A N 1
ATOM 823 C CA . LEU A 1 103 ? 6.613 9.872 -3.649 1.00 87.12 103 LEU A CA 1
ATOM 824 C C . LEU A 1 103 ? 6.536 9.817 -2.117 1.00 87.12 103 LEU A C 1
ATOM 826 O O . LEU A 1 103 ? 5.503 9.427 -1.573 1.00 87.12 103 LEU A O 1
ATOM 830 N N . VAL A 1 104 ? 7.584 10.266 -1.414 1.00 87.62 104 VAL A N 1
ATOM 831 C CA . VAL A 1 104 ? 7.572 10.359 0.058 1.00 87.62 104 VAL A CA 1
ATOM 832 C C . VAL A 1 104 ? 6.457 11.290 0.533 1.00 87.62 104 VAL A C 1
ATOM 834 O O . VAL A 1 104 ? 5.692 10.938 1.427 1.00 87.62 104 VAL A O 1
ATOM 837 N N . GLU A 1 105 ? 6.331 12.472 -0.067 1.00 88.12 105 GLU A N 1
ATOM 838 C CA . GLU A 1 105 ? 5.275 13.432 0.266 1.00 88.12 105 GLU A CA 1
ATOM 839 C C . GLU A 1 105 ? 3.878 12.866 0.023 1.00 88.12 105 GLU A C 1
ATOM 841 O O . GLU A 1 105 ? 2.973 13.086 0.832 1.00 88.12 105 GLU A O 1
ATOM 846 N N . GLN A 1 106 ? 3.698 12.100 -1.052 1.00 88.62 106 GLN A N 1
ATOM 847 C CA . GLN A 1 106 ? 2.435 11.429 -1.324 1.00 88.62 106 GLN A CA 1
ATOM 848 C C . GLN A 1 106 ? 2.119 10.378 -0.251 1.00 88.62 106 GLN A C 1
ATOM 850 O O . GLN A 1 106 ? 1.009 10.364 0.281 1.00 88.62 106 GLN A O 1
ATOM 855 N N . LEU A 1 107 ? 3.093 9.551 0.139 1.00 89.12 107 LEU A N 1
ATOM 856 C CA . LEU A 1 107 ? 2.930 8.574 1.223 1.00 89.12 107 LEU A CA 1
ATOM 857 C C . LEU A 1 107 ? 2.653 9.247 2.578 1.00 89.12 107 LEU A C 1
ATOM 859 O O . LEU A 1 107 ? 1.842 8.745 3.357 1.00 89.12 107 LEU A O 1
ATOM 863 N N . LYS A 1 108 ? 3.253 10.413 2.853 1.00 89.75 108 LYS A N 1
ATOM 864 C CA . LYS A 1 108 ? 2.938 11.230 4.040 1.00 89.75 108 LYS A CA 1
ATOM 865 C C . LYS A 1 108 ? 1.493 11.712 4.033 1.00 89.75 108 LYS A C 1
ATOM 867 O O . LYS A 1 108 ? 0.803 11.559 5.034 1.00 89.75 108 LYS A O 1
ATOM 872 N N . LYS A 1 109 ? 1.021 12.261 2.910 1.00 89.50 109 LYS A N 1
ATOM 873 C CA . LYS A 1 109 ? -0.373 12.717 2.768 1.00 89.50 109 LYS A CA 1
ATOM 874 C C . LYS A 1 109 ? -1.359 11.569 2.976 1.00 89.50 109 LYS A C 1
ATOM 876 O O . LYS A 1 109 ? -2.369 11.752 3.644 1.00 89.50 109 LYS A O 1
ATOM 881 N N . LEU A 1 110 ? -1.047 10.387 2.441 1.00 87.06 110 LEU A N 1
ATOM 882 C CA . LEU A 1 110 ? -1.902 9.209 2.580 1.00 87.06 110 LEU A CA 1
ATOM 883 C C . LEU A 1 110 ? -1.880 8.639 4.014 1.00 87.06 110 LEU A C 1
ATOM 885 O O . LEU A 1 110 ? -2.906 8.260 4.561 1.00 87.06 110 LEU A O 1
ATOM 889 N N . SER A 1 111 ? -0.735 8.620 4.683 1.00 84.25 111 SER A N 1
ATOM 890 C CA . SER A 1 111 ? -0.657 8.096 6.057 1.00 84.25 111 SER A CA 1
ATOM 891 C C . SER A 1 111 ? -1.157 9.070 7.137 1.00 84.25 111 SER A C 1
ATOM 893 O O . SER A 1 111 ? -1.410 8.650 8.264 1.00 84.25 111 SER A O 1
ATOM 895 N N . ALA A 1 112 ? -1.310 10.361 6.827 1.00 82.75 112 ALA A N 1
ATOM 896 C CA . ALA A 1 112 ? -1.718 11.378 7.800 1.00 82.75 112 ALA A CA 1
ATOM 897 C C . ALA A 1 112 ? -3.210 11.332 8.193 1.00 82.75 112 ALA A C 1
ATOM 899 O O . ALA A 1 112 ? -3.549 11.741 9.306 1.00 82.75 112 ALA A O 1
ATOM 900 N N . ASN A 1 113 ? -4.085 10.833 7.313 1.00 60.31 113 ASN A N 1
ATOM 901 C CA . ASN A 1 113 ? -5.542 10.802 7.530 1.00 60.31 113 ASN A CA 1
ATOM 902 C C . ASN A 1 113 ? -5.997 9.648 8.439 1.00 60.31 113 ASN A C 1
ATOM 904 O O . ASN A 1 113 ? -7.041 9.808 9.119 1.00 60.31 113 ASN A O 1
#

Secondary structure (DSSP, 8-state):
--TTEEEPGGG-HHHHHHH-SEEEEEEEETT-HHHHHHHHHHHHH-S----SSPEEEEEESS--HHHHTT---TTSEEEEEEETTEEEEEEEE-TTS--SHHHHHHHHHHHH-

Sequence (113 aa):
MTDQIQPVPNEDIKQLLATQPKTTLIILNVQNTRLNEKFDQFINQNQNLGLPKTIYVFQELYHDKVIAKLNLDKTAINVVQFDGSTPQAIYQITAKTAFDQSLVEQLKKLSAN

Radius of gyration: 12.95 Å; chains: 1; bounding box: 32×29×30 Å

Foldseek 3Di:
DAPQEEADVVLDPLVVLQVPQWAKEWEAEPVQVVQVVVVVVLCVVCNCLVAPHRHYYHYPPDPDVLNVVVPDDNQWTWIFTGRRSDTDDIDTHHPPDDSDNVVSVVNNVSRVD

pLDDT: mean 87.8, std 7.39, range [48.81, 95.25]